Protein AF-A0A0F9DGJ1-F1 (afdb_monomer_lite)

Organism: NCBI:txid412755

Foldseek 3Di:
DDDPPPDDPVVCQQVDFDFPDVPPHAAQDWGFTASSPPHGALWTDHPVDIGRDDPDFDDDPNHTDPDDPVRVCVVVVDDPDDD

pLDDT: mean 84.94, std 11.32, range [48.75, 96.62]

Sequence (83 aa):
MATLTGQKQNASYKDLLQVSNSNSGIDATLRAVSDGEATASLLELSSAAVNISGAGTLQYAGTAITSTAAELNYLDGVNPGTA

Secondary structure (DSSP, 8-state):
----TT--HHHHGGG--EE-STT--S-SS-EEEE-SSS-EEEEEE-SS-EEE-SS---EETTEE--S-HHHHHHHTS--TT--

Radius of gyration: 16.87 Å; chains: 1; bounding box: 35×25×51 Å

Structure (mmCIF, N/CA/C/O backbone):
data_AF-A0A0F9DGJ1-F1
#
_entry.id   AF-A0A0F9DGJ1-F1
#
loop_
_atom_site.group_PDB
_atom_site.id
_atom_site.type_symbol
_atom_site.label_atom_id
_atom_site.label_alt_id
_atom_site.label_comp_id
_atom_site.label_asym_id
_atom_site.label_entity_id
_atom_site.label_seq_id
_atom_site.pdbx_PDB_ins_code
_atom_site.Cartn_x
_atom_site.Cartn_y
_atom_site.Cartn_z
_atom_site.occupancy
_atom_site.B_iso_or_equiv
_atom_site.auth_seq_id
_atom_site.auth_comp_id
_atom_site.auth_asym_id
_atom_site.auth_atom_id
_atom_site.pdbx_PDB_model_num
ATOM 1 N N . MET A 1 1 ? -9.107 -11.532 15.508 1.00 58.06 1 MET A N 1
ATOM 2 C CA . MET A 1 1 ? -9.576 -10.131 15.444 1.00 58.06 1 MET A CA 1
ATOM 3 C C . MET A 1 1 ? -9.961 -9.695 16.840 1.00 58.06 1 MET A C 1
ATOM 5 O O . MET A 1 1 ? -10.513 -10.518 17.563 1.00 58.06 1 MET A O 1
ATOM 9 N N . ALA A 1 2 ? -9.647 -8.459 17.224 1.00 67.56 2 ALA A N 1
ATOM 10 C CA . ALA A 1 2 ? -10.129 -7.903 18.482 1.00 67.56 2 ALA A CA 1
ATOM 11 C C . ALA A 1 2 ? -11.667 -7.880 18.494 1.00 67.56 2 ALA A C 1
ATOM 13 O O . ALA A 1 2 ? -12.305 -7.651 17.464 1.00 67.56 2 ALA A O 1
ATOM 14 N N . THR A 1 3 ? -12.272 -8.160 19.647 1.00 81.19 3 THR A N 1
ATOM 15 C CA . THR A 1 3 ? -13.728 -8.105 19.800 1.00 81.19 3 THR A CA 1
ATOM 16 C C . THR A 1 3 ? -14.144 -6.653 19.994 1.00 81.19 3 THR A C 1
ATOM 18 O O . THR A 1 3 ? -13.960 -6.089 21.068 1.00 81.19 3 THR A O 1
ATOM 21 N N . LEU A 1 4 ? -14.723 -6.061 18.951 1.00 80.75 4 LEU A N 1
ATOM 22 C CA . LEU A 1 4 ? -15.149 -4.656 18.941 1.00 80.75 4 LEU A CA 1
ATOM 23 C C . LEU A 1 4 ? -16.495 -4.437 19.654 1.00 80.75 4 LEU A C 1
ATOM 25 O O . LEU A 1 4 ? -16.844 -3.320 20.033 1.00 80.75 4 LEU A O 1
ATOM 29 N N . THR A 1 5 ? -17.271 -5.506 19.847 1.00 84.62 5 THR A N 1
ATOM 30 C CA . THR A 1 5 ? -18.581 -5.447 20.501 1.00 84.62 5 THR A CA 1
ATOM 31 C C . THR A 1 5 ? -18.436 -5.029 21.964 1.00 84.62 5 THR A C 1
ATOM 33 O O . THR A 1 5 ? -17.781 -5.710 22.749 1.00 84.62 5 THR A O 1
ATOM 36 N N . GLY A 1 6 ? -19.084 -3.923 22.341 1.00 82.69 6 GLY A N 1
ATOM 37 C CA . GLY A 1 6 ? -19.111 -3.422 23.720 1.00 82.69 6 GLY A CA 1
ATOM 38 C C . GLY A 1 6 ? -17.889 -2.598 24.143 1.00 82.69 6 GLY A C 1
ATOM 39 O O . GLY A 1 6 ? -17.848 -2.136 25.283 1.00 82.69 6 GLY A O 1
ATOM 40 N N . GLN A 1 7 ? -16.919 -2.372 23.252 1.00 83.12 7 GLN A N 1
ATOM 41 C CA . GLN A 1 7 ? -15.774 -1.500 23.519 1.00 83.12 7 GLN A CA 1
ATOM 42 C C . GLN A 1 7 ? -16.133 -0.025 23.292 1.00 83.12 7 GLN A C 1
ATOM 44 O O . GLN A 1 7 ? -16.963 0.317 22.446 1.00 83.12 7 GLN A O 1
ATOM 49 N N . LYS A 1 8 ? -15.500 0.885 24.046 1.00 80.06 8 LYS A N 1
ATOM 50 C CA . LYS A 1 8 ? -15.595 2.327 23.759 1.00 80.06 8 LYS A CA 1
ATOM 51 C C . LYS A 1 8 ? -14.931 2.603 22.405 1.00 80.06 8 LYS A C 1
ATOM 53 O O . LYS A 1 8 ? -13.896 2.014 22.105 1.00 80.06 8 LYS A O 1
ATOM 58 N N . GLN A 1 9 ? -15.488 3.527 21.617 1.00 74.19 9 GLN A N 1
ATOM 59 C CA . GLN A 1 9 ? -14.994 3.841 20.264 1.00 74.19 9 GLN A CA 1
ATOM 60 C C . GLN A 1 9 ? -13.493 4.184 20.266 1.00 74.19 9 GLN A C 1
ATOM 62 O O . GLN A 1 9 ? -12.731 3.604 19.504 1.00 74.19 9 GLN A O 1
ATOM 67 N N . ASN A 1 10 ? -13.049 5.012 21.220 1.00 73.19 10 ASN A N 1
ATOM 68 C CA . ASN A 1 10 ? -11.635 5.373 21.375 1.00 73.19 10 ASN A CA 1
ATOM 69 C C . ASN A 1 10 ? -10.710 4.219 21.794 1.00 73.19 10 ASN A C 1
ATOM 71 O O . ASN A 1 10 ? -9.522 4.253 21.503 1.00 73.19 10 ASN A O 1
ATOM 75 N N . ALA A 1 11 ? -11.244 3.189 22.450 1.00 73.75 11 ALA A N 1
ATOM 76 C CA . ALA A 1 11 ? -10.487 2.009 22.846 1.00 73.75 11 ALA A CA 1
ATOM 77 C C . ALA A 1 11 ? -10.364 0.998 21.697 1.00 73.75 11 ALA A C 1
ATOM 79 O O . ALA A 1 11 ? -9.556 0.085 21.791 1.00 73.75 11 ALA A O 1
ATOM 80 N N . SER A 1 12 ? -11.151 1.171 20.628 1.00 78.62 12 SER A N 1
ATOM 81 C CA . SER A 1 12 ? -11.194 0.269 19.473 1.00 78.62 12 SER A CA 1
ATOM 82 C C . SER A 1 12 ? -10.343 0.757 18.299 1.00 78.62 12 SER A C 1
ATOM 84 O O . SER A 1 12 ? -10.065 -0.025 17.399 1.00 78.62 12 SER A O 1
ATOM 86 N N . TYR A 1 13 ? -9.929 2.031 18.266 1.00 77.06 13 TYR A N 1
ATOM 87 C CA . TYR A 1 13 ? -9.281 2.605 17.080 1.00 77.06 13 TYR A CA 1
ATOM 88 C C . TYR A 1 13 ? -7.983 1.892 16.696 1.00 77.06 13 TYR A C 1
ATOM 90 O O . TYR A 1 13 ? -7.836 1.552 15.531 1.00 77.06 13 TYR A O 1
ATOM 98 N N . LYS A 1 14 ? -7.139 1.519 17.668 1.00 76.12 14 LYS A N 1
ATOM 99 C CA . LYS A 1 14 ? -5.897 0.762 17.410 1.00 76.12 14 LYS A CA 1
ATOM 100 C C . LYS A 1 14 ? -6.110 -0.661 16.883 1.00 76.12 14 LYS A C 1
ATOM 102 O O . LYS A 1 14 ? -5.175 -1.255 16.354 1.00 76.12 14 LYS A O 1
ATOM 107 N N . ASP A 1 15 ? -7.319 -1.202 17.015 1.00 84.44 15 ASP A N 1
ATOM 108 C CA . ASP A 1 15 ? -7.679 -2.509 16.462 1.00 84.44 15 ASP A CA 1
ATOM 109 C C . ASP A 1 15 ? -8.222 -2.410 15.027 1.00 84.44 15 ASP A C 1
ATOM 111 O O . ASP A 1 15 ? -8.379 -3.430 14.346 1.00 84.44 15 ASP A O 1
ATOM 115 N N . LEU A 1 16 ? -8.531 -1.195 14.560 1.00 83.50 16 LEU A N 1
ATOM 116 C CA . LEU A 1 16 ? -9.072 -0.931 13.235 1.00 83.50 16 LEU A CA 1
ATOM 117 C C . LEU A 1 16 ? -7.971 -0.411 12.313 1.00 83.50 16 LEU A C 1
ATOM 119 O O . LEU A 1 16 ? -7.445 0.684 12.479 1.00 83.50 16 LEU A O 1
ATOM 123 N N . LEU A 1 17 ? -7.694 -1.179 11.263 1.00 88.19 17 LEU A N 1
ATOM 124 C CA . LEU A 1 17 ? -6.989 -0.661 10.099 1.00 88.19 17 LEU A CA 1
ATOM 125 C C . LEU A 1 17 ? -8.003 0.030 9.186 1.00 88.19 17 LEU A C 1
ATOM 127 O O . LEU A 1 17 ? -8.949 -0.604 8.716 1.00 88.19 17 LEU A O 1
ATOM 131 N N . GLN A 1 18 ? -7.814 1.323 8.935 1.00 88.62 18 GLN A N 1
ATOM 132 C CA . GLN A 1 18 ? -8.761 2.143 8.179 1.00 88.62 18 GLN A CA 1
ATOM 133 C C . GLN A 1 18 ? -8.082 2.969 7.085 1.00 88.62 18 GLN A C 1
ATOM 135 O O . GLN A 1 18 ? -6.982 3.488 7.270 1.00 88.62 18 GLN A O 1
ATOM 140 N N . VAL A 1 19 ? -8.779 3.157 5.961 1.00 92.00 19 VAL A N 1
ATOM 141 C CA . VAL A 1 19 ? -8.445 4.192 4.973 1.00 92.00 19 VAL A CA 1
ATOM 142 C C . VAL A 1 19 ? -9.313 5.408 5.263 1.00 92.00 19 VAL A C 1
ATOM 144 O O . VAL A 1 19 ? -10.532 5.384 5.087 1.00 92.00 19 VAL A O 1
ATOM 147 N N . SER A 1 20 ? -8.677 6.469 5.753 1.00 88.25 20 SER A N 1
ATOM 148 C CA . SER A 1 20 ? -9.358 7.691 6.179 1.00 88.25 20 SER A CA 1
ATOM 149 C C . SER A 1 20 ? -9.866 8.466 4.964 1.00 88.25 20 SER A C 1
ATOM 151 O O . SER A 1 20 ? -9.146 9.259 4.362 1.00 88.25 20 SER A O 1
ATOM 153 N N . ASN A 1 21 ? -11.119 8.210 4.592 1.00 90.50 21 ASN A N 1
ATOM 154 C CA . ASN A 1 21 ? -11.777 8.843 3.452 1.00 90.50 21 ASN A CA 1
ATOM 155 C C . ASN A 1 21 ? -13.221 9.248 3.774 1.00 90.50 21 ASN A C 1
ATOM 157 O O . ASN A 1 21 ? -14.145 8.926 3.034 1.00 90.50 21 ASN A O 1
ATOM 161 N N . SER A 1 22 ? -13.445 9.871 4.935 1.00 89.44 22 SER A N 1
ATOM 162 C CA . SER A 1 22 ? -14.778 10.339 5.361 1.00 89.44 22 SER A CA 1
ATOM 163 C C . SER A 1 22 ? -15.874 9.269 5.255 1.00 89.44 22 SER A C 1
ATOM 165 O O . SER A 1 22 ? -17.005 9.555 4.876 1.00 89.44 22 SER A O 1
ATOM 167 N N . ASN A 1 23 ? -15.519 8.017 5.558 1.00 83.44 23 ASN A N 1
ATOM 168 C CA . ASN A 1 23 ? -16.398 6.853 5.442 1.00 83.44 23 ASN A CA 1
ATOM 169 C C . ASN A 1 23 ? -16.926 6.562 4.017 1.00 83.44 23 ASN A C 1
ATOM 171 O O . ASN A 1 23 ? -17.884 5.811 3.857 1.00 83.44 23 ASN A O 1
ATOM 175 N N . SER A 1 24 ? -16.292 7.112 2.977 1.00 89.31 24 SER A N 1
ATOM 176 C CA . SER A 1 24 ? -16.610 6.843 1.567 1.00 89.31 24 SER A CA 1
ATOM 177 C C . SER A 1 24 ? -15.981 5.545 1.039 1.00 89.31 24 SER A C 1
ATOM 179 O O . SER A 1 24 ? -16.165 5.198 -0.126 1.00 89.31 24 SER A O 1
ATOM 181 N N . GLY A 1 25 ? -15.231 4.825 1.878 1.00 89.56 25 GLY A N 1
ATOM 182 C CA . GLY A 1 25 ? -14.508 3.619 1.483 1.00 89.56 25 GLY A CA 1
ATOM 183 C C . GLY A 1 25 ? -13.312 3.907 0.570 1.00 89.56 25 GLY A C 1
ATOM 184 O O . GLY A 1 25 ? -12.758 5.009 0.566 1.00 89.56 25 GLY A O 1
ATOM 185 N N . ILE A 1 26 ? -12.900 2.882 -0.179 1.00 94.62 26 ILE A N 1
ATOM 186 C CA . ILE A 1 26 ? -11.790 2.951 -1.135 1.00 94.62 26 ILE A CA 1
ATOM 187 C C . ILE A 1 26 ? -12.271 3.600 -2.440 1.00 94.62 26 ILE A C 1
ATOM 189 O O . ILE A 1 26 ? -13.230 3.128 -3.046 1.00 94.62 26 ILE A O 1
ATOM 193 N N . ASP A 1 27 ? -11.587 4.657 -2.881 1.00 95.00 27 ASP A N 1
ATOM 194 C CA . ASP A 1 27 ? -11.840 5.353 -4.150 1.00 95.00 27 ASP A CA 1
ATOM 195 C C . ASP A 1 27 ? -10.561 5.419 -5.013 1.00 95.00 27 ASP A C 1
ATOM 197 O O . ASP A 1 27 ? -9.565 4.773 -4.696 1.00 95.00 27 ASP A O 1
ATOM 201 N N . ALA A 1 28 ? -10.577 6.173 -6.117 1.00 95.62 28 ALA A N 1
ATOM 202 C CA . ALA A 1 28 ? -9.457 6.254 -7.062 1.00 95.62 28 ALA A CA 1
ATOM 203 C C . ALA A 1 28 ? -8.181 6.916 -6.504 1.00 95.62 28 ALA A C 1
ATOM 205 O O . ALA A 1 28 ? -7.097 6.726 -7.055 1.00 95.62 28 ALA A O 1
ATOM 206 N N . THR A 1 29 ? -8.283 7.694 -5.427 1.00 95.38 29 THR A N 1
ATOM 207 C CA . THR A 1 29 ? -7.137 8.372 -4.817 1.00 95.38 29 THR A CA 1
ATOM 208 C C . THR A 1 29 ? -6.412 7.417 -3.872 1.00 95.38 29 THR A C 1
ATOM 210 O O . THR A 1 29 ? -6.992 6.855 -2.943 1.00 95.38 29 THR A O 1
ATOM 213 N N . LEU A 1 30 ? -5.113 7.258 -4.096 1.00 95.75 30 LEU A N 1
ATOM 214 C CA . LEU A 1 30 ? -4.239 6.436 -3.271 1.00 95.75 30 LEU A CA 1
ATOM 215 C C . LEU A 1 30 ? -4.068 7.062 -1.883 1.00 95.75 30 LEU A C 1
ATOM 217 O O . LEU A 1 30 ? -3.728 8.239 -1.765 1.00 95.75 30 LEU A O 1
ATOM 221 N N . ARG A 1 31 ? -4.359 6.292 -0.832 1.00 94.81 31 ARG A N 1
ATOM 222 C CA . ARG A 1 31 ? -4.269 6.747 0.562 1.00 94.81 31 ARG A CA 1
ATOM 223 C C . ARG A 1 31 ? -3.683 5.665 1.448 1.00 94.81 31 ARG A C 1
ATOM 225 O O . ARG A 1 31 ? -4.016 4.492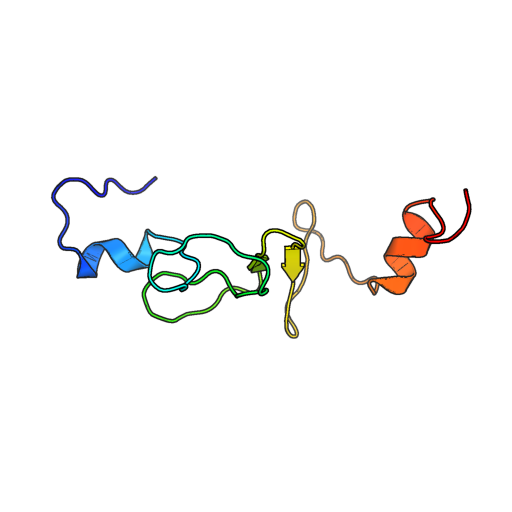 1.291 1.00 94.81 31 ARG A O 1
ATOM 232 N N . ALA A 1 32 ? -2.870 6.076 2.413 1.00 93.94 32 ALA A N 1
ATOM 233 C CA . ALA A 1 32 ? -2.334 5.174 3.418 1.00 93.94 32 ALA A CA 1
ATOM 234 C C . ALA A 1 32 ? -3.450 4.540 4.263 1.00 93.94 32 ALA A C 1
ATOM 236 O O . ALA A 1 32 ? -4.414 5.200 4.668 1.00 93.94 32 ALA A O 1
ATOM 237 N N . VAL A 1 33 ? -3.287 3.256 4.563 1.00 92.88 33 VAL A N 1
ATOM 238 C CA . VAL A 1 33 ? -4.005 2.591 5.652 1.00 92.88 33 VAL A CA 1
ATOM 239 C C . VAL A 1 33 ? -3.447 3.126 6.969 1.00 92.88 33 VAL A C 1
ATOM 241 O O . VAL A 1 33 ? -2.242 3.288 7.098 1.00 92.88 33 VAL A O 1
ATOM 244 N N . SER A 1 34 ? -4.293 3.399 7.955 1.00 91.00 34 SER A N 1
ATOM 245 C CA . SER A 1 34 ? -3.900 3.912 9.274 1.00 91.00 34 SER A CA 1
ATOM 246 C C . SER A 1 34 ? -4.468 3.060 10.404 1.00 91.00 34 SER A C 1
ATOM 248 O O . SER A 1 34 ? -5.459 2.361 10.201 1.00 91.00 34 SER A O 1
ATOM 250 N N . ASP A 1 35 ? -3.861 3.133 11.584 1.00 88.25 35 ASP A N 1
ATOM 251 C CA . ASP A 1 35 ? -4.240 2.401 12.807 1.00 88.25 35 ASP A CA 1
ATOM 252 C C . ASP A 1 35 ? -5.394 3.046 13.600 1.00 88.25 35 ASP A C 1
ATOM 254 O O . ASP A 1 35 ? -5.486 2.874 14.81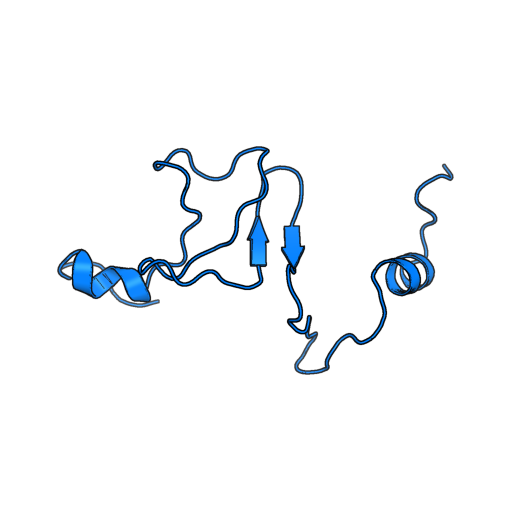3 1.00 88.25 35 ASP A O 1
ATOM 258 N N . GLY A 1 36 ? -6.204 3.889 12.957 1.00 83.25 36 GLY A N 1
ATOM 259 C CA . GLY A 1 36 ? -7.292 4.616 13.615 1.00 83.25 36 GLY A CA 1
ATOM 260 C C . GLY A 1 36 ? -6.861 5.769 14.533 1.00 83.25 36 GLY A C 1
ATOM 261 O O . GLY A 1 36 ? -7.699 6.600 14.870 1.00 83.25 36 GLY A O 1
ATOM 262 N N . GLU A 1 37 ? -5.574 5.897 14.867 1.00 84.75 37 GLU A N 1
ATOM 263 C CA . GLU A 1 37 ? -5.009 6.924 15.761 1.00 84.75 37 GLU A CA 1
ATOM 264 C C . GLU A 1 37 ? -4.054 7.868 15.012 1.00 84.75 37 GLU A C 1
ATOM 266 O O . GLU A 1 37 ? -3.125 8.437 15.583 1.00 84.75 37 GLU A O 1
ATOM 271 N N . ALA A 1 38 ? -4.300 8.040 13.711 1.00 83.12 38 ALA A N 1
ATOM 272 C CA . ALA A 1 38 ? -3.500 8.845 12.789 1.00 83.12 38 ALA A CA 1
ATOM 273 C C . ALA A 1 38 ? -2.060 8.345 12.543 1.00 83.12 38 ALA A C 1
ATOM 275 O O . ALA A 1 38 ? -1.274 9.069 11.927 1.00 83.12 38 ALA A O 1
ATOM 276 N N . THR A 1 39 ? -1.713 7.107 12.915 1.00 89.00 39 THR A N 1
ATOM 277 C CA . THR A 1 39 ? -0.463 6.485 12.456 1.00 89.00 39 THR A CA 1
ATOM 278 C C . THR A 1 39 ? -0.695 5.841 11.095 1.00 89.00 39 THR A C 1
ATOM 280 O O . THR A 1 39 ? -1.439 4.868 10.973 1.00 89.00 39 THR A O 1
ATOM 283 N N . ALA A 1 40 ? -0.062 6.377 10.053 1.00 91.62 40 ALA A N 1
ATOM 284 C CA . ALA A 1 40 ? -0.100 5.794 8.716 1.00 91.62 40 ALA A CA 1
ATOM 285 C C . ALA A 1 40 ? 0.824 4.568 8.609 1.00 91.62 40 ALA A C 1
ATOM 287 O O . ALA A 1 40 ? 1.956 4.571 9.092 1.00 91.62 40 ALA A O 1
ATOM 288 N N . SER A 1 41 ? 0.336 3.528 7.942 1.00 92.12 41 SER A N 1
ATOM 289 C CA . SER A 1 41 ? 1.104 2.380 7.471 1.00 92.12 41 SER A CA 1
ATOM 290 C C . SER A 1 41 ? 1.888 2.740 6.206 1.00 92.12 41 SER A C 1
ATOM 292 O O . SER A 1 41 ? 1.602 3.735 5.543 1.00 92.12 41 SER A O 1
ATOM 294 N N . LEU A 1 42 ? 2.837 1.878 5.836 1.00 93.94 42 LEU A N 1
ATOM 295 C CA . LEU A 1 42 ? 3.509 1.918 4.533 1.00 93.94 42 LEU A CA 1
ATOM 296 C C . LEU A 1 42 ? 2.568 1.535 3.378 1.00 93.94 42 LEU A C 1
ATOM 298 O O . LEU A 1 42 ? 2.841 1.858 2.227 1.00 93.94 42 LEU A O 1
ATOM 302 N N . LEU A 1 43 ? 1.489 0.802 3.671 1.00 94.19 43 LEU A N 1
ATOM 303 C CA . LEU A 1 43 ? 0.534 0.333 2.673 1.00 94.19 43 LEU A CA 1
ATOM 304 C C . LEU A 1 43 ? -0.447 1.443 2.293 1.00 94.19 43 LEU A C 1
ATOM 306 O O . LEU A 1 43 ? -1.198 1.924 3.145 1.00 94.19 43 LEU A O 1
ATOM 310 N N . GLU A 1 44 ? -0.516 1.764 1.006 1.00 95.25 44 GLU A N 1
ATOM 311 C CA . GLU A 1 44 ? -1.520 2.659 0.438 1.00 95.25 44 GLU A CA 1
ATOM 312 C C . GLU A 1 44 ? -2.449 1.905 -0.510 1.00 95.25 44 GLU A C 1
ATOM 314 O O . GLU A 1 44 ? -2.014 1.039 -1.272 1.00 95.25 44 GLU A O 1
ATOM 319 N N . LEU A 1 45 ? -3.735 2.249 -0.472 1.0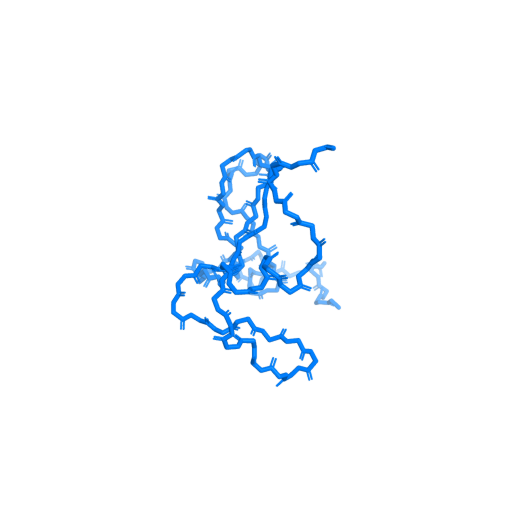0 95.75 45 LEU A N 1
ATOM 320 C CA . LEU A 1 45 ? -4.786 1.582 -1.233 1.00 95.75 45 LEU A CA 1
ATOM 321 C C . LEU A 1 45 ? -5.637 2.595 -1.998 1.00 95.75 45 LEU A C 1
ATOM 323 O O . LEU A 1 45 ? -5.950 3.679 -1.500 1.00 95.75 45 LEU A O 1
ATOM 327 N N . SER A 1 46 ? -6.033 2.202 -3.202 1.00 96.12 46 SER A N 1
ATOM 328 C CA . SER A 1 46 ? -7.082 2.830 -4.000 1.00 96.12 46 SER A CA 1
ATOM 329 C C . SER A 1 46 ? -7.863 1.752 -4.751 1.00 96.12 46 SER A C 1
ATOM 331 O O . SER A 1 46 ? -7.556 0.561 -4.671 1.00 96.12 46 SER A O 1
ATOM 333 N N . SER A 1 47 ? -8.874 2.156 -5.513 1.00 95.62 47 SER A N 1
ATOM 334 C CA . SER A 1 47 ? -9.580 1.258 -6.429 1.00 95.62 47 SER A CA 1
ATOM 335 C C . SER A 1 47 ? -8.757 0.892 -7.671 1.00 95.62 47 SER A C 1
ATOM 337 O O . SER A 1 47 ? -9.177 0.025 -8.433 1.00 95.62 47 SER A O 1
ATOM 339 N N . ALA A 1 48 ? -7.609 1.543 -7.886 1.00 96.62 48 ALA A N 1
ATOM 340 C CA . ALA A 1 48 ? -6.776 1.379 -9.075 1.00 96.62 48 ALA A CA 1
ATOM 341 C C . ALA A 1 48 ? -5.396 0.770 -8.784 1.00 96.62 48 ALA A C 1
ATOM 343 O O . ALA A 1 48 ? -4.786 0.207 -9.689 1.00 96.62 48 ALA A O 1
ATOM 344 N N . ALA A 1 49 ? -4.882 0.897 -7.558 1.00 95.81 49 ALA A N 1
ATOM 345 C CA . ALA A 1 49 ? -3.537 0.455 -7.216 1.00 95.81 49 ALA A CA 1
ATOM 346 C C . ALA A 1 49 ? -3.379 0.129 -5.727 1.00 95.81 49 ALA A C 1
ATOM 348 O O . ALA A 1 49 ? -4.101 0.629 -4.862 1.00 95.81 49 ALA A O 1
ATOM 349 N N . VAL A 1 50 ? -2.355 -0.675 -5.455 1.00 94.81 50 VAL A N 1
ATOM 350 C CA . VAL A 1 50 ? -1.754 -0.853 -4.136 1.00 94.81 50 VAL A CA 1
ATOM 351 C C . VAL A 1 50 ? -0.328 -0.335 -4.221 1.00 94.81 50 VAL A C 1
ATOM 353 O O . VAL A 1 50 ? 0.373 -0.632 -5.187 1.00 94.81 50 VAL A O 1
ATOM 356 N N . ASN A 1 51 ? 0.103 0.426 -3.223 1.00 94.06 51 ASN A N 1
ATOM 357 C CA . ASN A 1 51 ? 1.458 0.953 -3.163 1.00 94.06 51 ASN A CA 1
ATOM 358 C C . ASN A 1 51 ? 2.082 0.704 -1.794 1.00 94.06 51 ASN A C 1
ATOM 360 O O . ASN A 1 51 ? 1.385 0.581 -0.787 1.00 94.06 51 ASN A O 1
ATOM 364 N N . ILE A 1 52 ? 3.409 0.659 -1.781 1.00 93.25 52 ILE A N 1
ATOM 365 C CA . ILE A 1 52 ? 4.225 0.635 -0.574 1.00 93.25 52 ILE A CA 1
ATOM 366 C C . ILE A 1 52 ? 5.038 1.927 -0.597 1.00 93.25 52 ILE A C 1
ATOM 368 O O . ILE A 1 52 ? 5.997 2.039 -1.360 1.00 93.25 52 ILE A O 1
ATOM 372 N N . SER A 1 53 ? 4.609 2.933 0.164 1.00 86.31 53 SER A N 1
ATOM 373 C CA . SER A 1 53 ? 5.205 4.269 0.122 1.00 86.31 53 SER A CA 1
ATOM 374 C C . SER A 1 53 ? 6.270 4.484 1.199 1.00 86.31 53 SER A C 1
ATOM 376 O O . SER A 1 53 ? 6.293 3.835 2.245 1.00 86.31 53 SER A O 1
ATOM 378 N N . GLY A 1 54 ? 7.183 5.423 0.933 1.00 74.94 54 GLY A N 1
ATOM 379 C CA . GLY A 1 54 ? 8.243 5.822 1.862 1.00 74.94 54 GLY A CA 1
ATOM 380 C C . GLY A 1 54 ? 9.500 4.945 1.820 1.00 74.94 54 GLY A C 1
ATOM 381 O O . GLY A 1 54 ? 9.680 4.111 0.942 1.00 74.94 54 GLY A O 1
ATOM 382 N N . ALA A 1 55 ? 10.402 5.160 2.782 1.00 73.25 55 ALA A N 1
ATOM 383 C CA . ALA A 1 55 ? 11.685 4.450 2.899 1.00 73.25 55 ALA A CA 1
ATOM 384 C C . ALA A 1 55 ? 11.570 3.070 3.587 1.00 73.25 55 ALA A C 1
ATOM 386 O O . ALA A 1 55 ? 12.554 2.549 4.111 1.00 73.25 55 ALA A O 1
ATOM 387 N N . GLY A 1 56 ? 10.357 2.515 3.660 1.00 85.19 56 GLY A N 1
ATOM 388 C CA . GLY A 1 56 ? 10.101 1.215 4.271 1.00 85.19 56 GLY A CA 1
ATOM 389 C C . GLY A 1 56 ? 10.472 0.045 3.358 1.00 85.19 56 GLY A C 1
ATOM 390 O O . GLY A 1 56 ? 10.716 0.210 2.166 1.00 85.19 56 GLY A O 1
ATOM 391 N N . THR A 1 57 ? 10.485 -1.161 3.924 1.00 89.81 57 THR A N 1
ATOM 392 C CA . THR A 1 57 ? 10.878 -2.382 3.209 1.00 89.81 57 THR A CA 1
ATOM 393 C C . THR A 1 57 ? 9.656 -3.221 2.856 1.00 89.81 57 THR A C 1
ATOM 395 O O . THR A 1 57 ? 8.936 -3.673 3.749 1.00 89.81 57 THR A O 1
ATOM 398 N N . LEU A 1 58 ? 9.463 -3.514 1.567 1.00 92.19 58 LEU A N 1
ATOM 399 C CA . LEU A 1 58 ? 8.579 -4.600 1.147 1.00 92.19 58 LEU A CA 1
ATOM 400 C C . LEU A 1 58 ? 9.255 -5.938 1.464 1.00 92.19 58 LEU A C 1
ATOM 402 O O . LEU A 1 58 ? 10.400 -6.166 1.080 1.00 92.19 58 LEU A O 1
ATOM 406 N N . GLN A 1 59 ? 8.560 -6.828 2.167 1.00 93.62 59 GLN A N 1
ATOM 407 C CA . GLN A 1 59 ? 9.075 -8.149 2.520 1.00 93.62 59 GLN A CA 1
ATOM 408 C C . GLN A 1 59 ? 8.169 -9.247 1.968 1.00 93.62 59 GLN A C 1
ATOM 410 O O . GLN A 1 59 ? 6.946 -9.140 2.039 1.00 93.62 59 GLN A O 1
ATOM 415 N N . TYR A 1 60 ? 8.770 -10.334 1.490 1.00 91.81 60 TYR A N 1
ATOM 416 C CA . TYR A 1 60 ? 8.077 -11.561 1.113 1.00 91.81 60 TYR A CA 1
ATOM 417 C C . TYR A 1 60 ? 8.601 -12.717 1.962 1.00 91.81 60 TYR A C 1
ATOM 419 O O . TYR A 1 60 ? 9.804 -12.973 1.995 1.00 91.81 60 TYR A O 1
ATOM 427 N N . ALA A 1 61 ? 7.708 -13.381 2.702 1.00 95.56 61 ALA A N 1
ATOM 428 C CA . ALA A 1 61 ? 8.063 -14.451 3.642 1.00 95.56 61 ALA A CA 1
ATOM 429 C C . ALA A 1 61 ? 9.207 -14.073 4.620 1.00 95.56 61 ALA A C 1
ATOM 431 O O . ALA A 1 61 ? 10.060 -14.896 4.942 1.00 95.56 61 ALA A O 1
ATOM 432 N N . GLY A 1 62 ? 9.247 -12.811 5.071 1.00 94.94 62 GLY A N 1
ATOM 433 C CA . GLY A 1 62 ? 10.286 -12.286 5.972 1.00 94.94 62 GLY A CA 1
ATOM 434 C C . GLY A 1 62 ? 11.611 -11.912 5.297 1.00 94.94 62 GLY A C 1
ATOM 435 O O . GLY A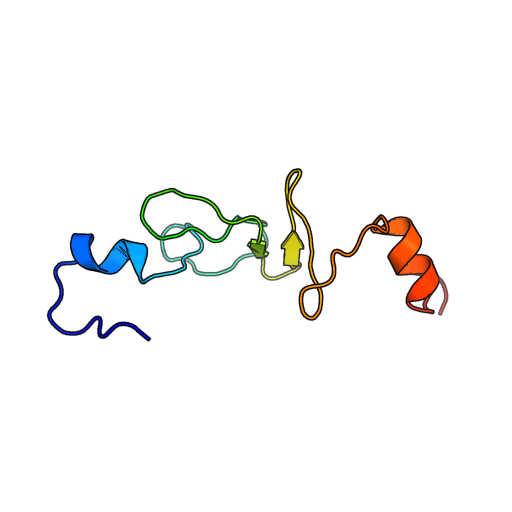 1 62 ? 12.535 -11.476 5.974 1.00 94.94 62 GLY A O 1
ATOM 436 N N . THR A 1 63 ? 11.715 -12.055 3.974 1.00 94.75 63 THR A N 1
ATOM 437 C CA . THR A 1 63 ? 12.877 -11.606 3.196 1.00 94.75 63 THR A CA 1
ATOM 438 C C . THR A 1 63 ? 12.592 -10.242 2.586 1.00 94.75 63 THR A C 1
ATOM 440 O O . THR A 1 63 ? 11.580 -10.064 1.910 1.00 94.75 63 THR A O 1
ATOM 443 N N . ALA A 1 64 ? 13.486 -9.281 2.811 1.00 94.44 64 ALA A N 1
ATOM 444 C CA . ALA A 1 64 ? 13.415 -7.965 2.190 1.00 94.44 64 ALA A CA 1
ATOM 445 C C . ALA A 1 64 ? 13.568 -8.065 0.669 1.00 94.44 64 ALA A C 1
ATOM 447 O O . ALA A 1 64 ? 14.544 -8.626 0.172 1.00 94.44 64 ALA A O 1
ATOM 448 N N . ILE A 1 65 ? 12.627 -7.478 -0.064 1.00 92.88 65 ILE A N 1
ATOM 449 C CA . ILE A 1 65 ? 12.780 -7.234 -1.492 1.00 92.88 65 ILE A CA 1
ATOM 450 C C . ILE A 1 65 ? 13.635 -5.976 -1.638 1.00 92.88 65 ILE A C 1
ATOM 452 O O . ILE A 1 65 ? 13.201 -4.879 -1.298 1.00 92.88 65 ILE A O 1
ATOM 456 N N . THR A 1 66 ? 14.873 -6.150 -2.097 1.00 91.25 66 THR A N 1
ATOM 457 C CA . THR A 1 66 ? 15.837 -5.051 -2.279 1.00 91.25 66 THR A CA 1
ATOM 458 C C . THR A 1 66 ? 15.863 -4.508 -3.703 1.00 91.25 66 THR A C 1
ATOM 460 O O . THR A 1 66 ? 16.448 -3.456 -3.940 1.00 91.25 66 THR A O 1
ATOM 463 N N . SER A 1 67 ? 15.262 -5.229 -4.651 1.00 90.12 67 SER A N 1
ATOM 464 C CA . SER A 1 67 ? 15.099 -4.774 -6.028 1.00 90.12 67 SER A CA 1
ATOM 465 C C . SER A 1 67 ? 14.142 -3.589 -6.092 1.00 90.12 67 SER A C 1
ATOM 467 O O . SER A 1 67 ? 13.097 -3.568 -5.440 1.00 90.12 67 SER A O 1
ATOM 469 N N . THR A 1 68 ? 14.484 -2.613 -6.920 1.00 88.75 68 THR A N 1
ATOM 470 C CA . THR A 1 68 ? 13.592 -1.522 -7.304 1.00 88.75 68 THR A CA 1
ATOM 471 C C . THR A 1 68 ? 12.406 -2.049 -8.116 1.00 88.75 68 THR A C 1
ATOM 473 O O . THR A 1 68 ? 12.472 -3.121 -8.719 1.00 88.75 68 THR A O 1
ATOM 476 N N . ALA A 1 69 ? 11.324 -1.269 -8.201 1.00 86.88 69 ALA A N 1
ATOM 477 C CA . ALA A 1 69 ? 10.160 -1.633 -9.014 1.00 86.88 69 ALA A CA 1
ATOM 478 C C . ALA A 1 69 ? 10.524 -1.890 -10.490 1.00 86.88 69 ALA A C 1
ATOM 480 O O . ALA A 1 69 ? 9.981 -2.799 -11.107 1.00 86.88 69 ALA A O 1
ATOM 481 N N . ALA A 1 70 ? 11.479 -1.136 -11.046 1.00 87.69 70 ALA A N 1
ATOM 482 C CA . ALA A 1 70 ? 11.947 -1.351 -12.412 1.00 87.69 70 ALA A CA 1
ATOM 483 C C . ALA A 1 70 ? 12.626 -2.719 -12.570 1.00 87.69 70 ALA A C 1
ATOM 485 O O . ALA A 1 70 ? 12.309 -3.454 -13.498 1.00 87.69 70 ALA A O 1
ATOM 486 N N . GLU A 1 71 ? 13.520 -3.082 -11.649 1.00 90.31 71 GLU A N 1
ATOM 487 C CA . GLU A 1 71 ? 14.198 -4.384 -11.660 1.00 90.31 71 GLU A CA 1
ATOM 488 C C . GLU A 1 71 ? 13.211 -5.545 -11.472 1.00 90.31 71 GLU A C 1
ATOM 490 O O . GLU A 1 71 ? 13.329 -6.557 -12.162 1.00 90.31 71 GLU A O 1
ATOM 495 N N . LEU A 1 72 ? 12.204 -5.387 -10.602 1.00 89.44 72 LEU A N 1
ATOM 496 C CA . LEU A 1 72 ? 11.133 -6.377 -10.434 1.00 89.44 72 LEU A CA 1
ATOM 497 C C . LEU A 1 72 ? 10.297 -6.547 -11.705 1.00 89.44 72 LEU A C 1
ATOM 499 O O . LEU A 1 72 ? 10.035 -7.679 -12.093 1.00 89.44 72 LEU A O 1
ATOM 503 N N . ASN A 1 73 ? 9.938 -5.457 -12.388 1.00 84.88 73 ASN A N 1
ATOM 504 C CA . ASN A 1 73 ? 9.159 -5.517 -13.630 1.00 84.88 73 ASN A CA 1
ATOM 505 C C . ASN A 1 73 ? 9.902 -6.252 -14.760 1.00 84.88 73 ASN A C 1
ATOM 507 O O . ASN A 1 73 ? 9.265 -6.863 -15.611 1.00 84.88 73 ASN A O 1
ATOM 511 N N . TYR A 1 74 ? 11.240 -6.229 -14.772 1.00 86.88 74 TYR A N 1
ATOM 512 C CA . TYR A 1 74 ? 12.025 -7.047 -15.706 1.00 86.88 74 TYR A CA 1
ATOM 513 C C . TYR A 1 74 ? 12.057 -8.531 -15.312 1.00 86.88 74 TYR A C 1
ATOM 515 O O . TYR A 1 74 ? 12.133 -9.393 -16.188 1.00 86.88 74 TYR A O 1
ATOM 523 N N . LEU A 1 75 ? 12.004 -8.841 -14.011 1.00 74.38 75 LEU A N 1
ATOM 524 C CA . LEU A 1 75 ? 11.981 -10.212 -13.492 1.00 74.38 75 LEU A CA 1
ATOM 525 C C . LEU A 1 75 ? 10.586 -10.863 -13.595 1.00 74.38 75 LEU A C 1
ATOM 527 O O . LEU A 1 75 ? 10.502 -12.081 -13.726 1.00 74.38 75 LEU A O 1
ATOM 531 N N . ASP A 1 76 ? 9.515 -10.061 -13.602 1.00 68.62 76 ASP A N 1
ATOM 532 C CA . ASP A 1 76 ? 8.106 -10.475 -13.750 1.00 68.62 76 ASP A CA 1
ATOM 533 C C . ASP A 1 76 ? 7.712 -10.857 -15.196 1.00 68.62 76 ASP A C 1
ATOM 535 O O . ASP A 1 76 ? 6.542 -11.004 -15.530 1.00 68.62 76 ASP A O 1
ATOM 539 N N . GLY A 1 77 ? 8.683 -11.038 -16.097 1.00 64.88 77 GLY A N 1
ATOM 540 C CA . GLY A 1 77 ? 8.502 -11.727 -17.383 1.00 64.88 77 GLY A CA 1
ATOM 541 C C . GLY A 1 77 ? 7.561 -11.078 -18.411 1.00 64.88 77 GLY A C 1
ATOM 542 O O . GLY A 1 77 ? 7.502 -11.561 -19.542 1.00 64.88 77 GLY A O 1
ATOM 543 N N . VAL A 1 78 ? 6.859 -9.992 -18.080 1.00 63.12 78 VAL A N 1
ATOM 544 C CA . VAL A 1 78 ? 5.978 -9.255 -18.992 1.00 63.12 78 VAL A CA 1
ATOM 545 C C . VAL A 1 78 ? 6.462 -7.819 -19.139 1.00 63.12 78 VAL A C 1
ATOM 547 O O . VAL A 1 78 ? 6.481 -7.025 -18.206 1.00 63.12 78 VAL A O 1
ATOM 550 N N . ASN A 1 79 ? 6.862 -7.469 -20.357 1.00 61.91 79 ASN A N 1
ATOM 551 C CA . ASN A 1 79 ? 7.158 -6.091 -20.709 1.00 61.91 79 ASN A CA 1
ATOM 552 C C . ASN A 1 79 ? 5.834 -5.292 -20.691 1.00 61.91 79 ASN A C 1
ATOM 554 O O . ASN A 1 79 ? 4.936 -5.632 -21.471 1.00 61.91 79 ASN A O 1
ATOM 558 N N . PRO A 1 80 ? 5.658 -4.244 -19.859 1.00 57.25 80 PRO A N 1
ATOM 559 C CA . PRO A 1 80 ? 4.480 -3.387 -19.934 1.00 57.25 80 PRO A CA 1
ATOM 560 C C . PRO A 1 80 ? 4.570 -2.561 -21.222 1.00 57.25 80 PRO A C 1
ATOM 562 O O . PRO A 1 80 ? 5.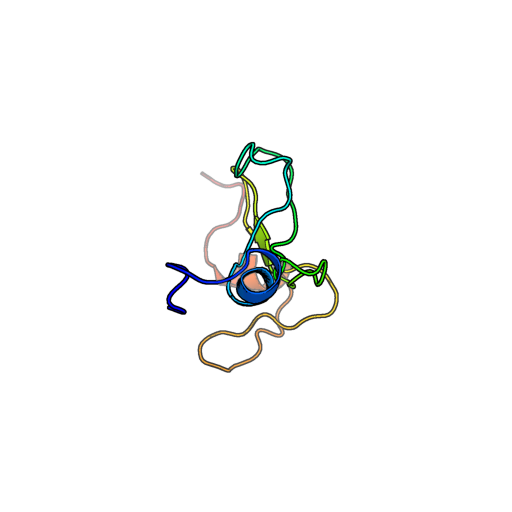135 -1.472 -21.249 1.00 57.25 80 PRO A O 1
ATOM 565 N N . GLY A 1 81 ? 4.069 -3.119 -22.323 1.00 61.31 81 GLY A N 1
ATOM 566 C CA . GLY A 1 81 ? 4.106 -2.460 -23.628 1.00 61.31 81 GLY A CA 1
ATOM 567 C C . GLY A 1 81 ? 4.257 -3.367 -24.842 1.00 61.31 81 GLY A C 1
ATOM 568 O O . GLY A 1 81 ? 4.597 -2.866 -25.912 1.00 61.31 81 GLY A O 1
ATOM 569 N N . THR A 1 82 ? 4.038 -4.677 -24.739 1.00 49.47 82 THR A N 1
ATOM 570 C CA . THR A 1 82 ? 4.000 -5.516 -25.946 1.00 49.47 82 THR A CA 1
ATOM 571 C C . THR A 1 82 ? 2.908 -6.568 -25.815 1.00 49.47 82 THR A C 1
ATOM 573 O O . THR A 1 82 ? 3.020 -7.486 -25.007 1.00 49.47 82 THR A O 1
ATOM 576 N N . ALA A 1 83 ? 1.826 -6.354 -26.569 1.00 48.75 83 ALA A N 1
ATOM 577 C CA . ALA A 1 83 ? 0.913 -7.414 -26.979 1.00 48.75 83 ALA A CA 1
ATOM 578 C C . ALA A 1 83 ? 1.590 -8.299 -28.034 1.00 48.75 83 ALA A C 1
ATOM 580 O O . ALA A 1 83 ? 2.445 -7.757 -28.776 1.00 48.75 83 ALA A O 1
#

=== Feature glossary ===
Legend for the data blocks above and below:

— What the protein is —

The amino-acid sequence is the protein's primary structure: the linear order of residues from the N-terminus to the C-terminus, written in one-letter code. Everything else here — the 3D coordinates, the secondary structure, the domain annotations — is ultimately a consequence of this string.

Functional annotations link the protein to curated databases. InterPro entries identify conserved domains and families by matching the sequence against member-database signatures (Pfam, PROSITE, CDD, …). Gene Ontology (GO) terms describe molecular function, biological process, and cellular component in a controlled vocabulary. CATH places the structure in a hierarchical fold classification (Class/Architecture/Topology/Homologous-superfamily). The organism is the source species.

— Where its atoms are —

Atomic coordinates in PDBx/mmCIF format — the same representation the Protein Data Bank distributes. Each line of the _atom_site loop places one backbone atom in Cartesian space (units: ångströms, origin: arbitrary).

The six renders are orthographic views along the three Cartesian axes in both directions. Representation (cartoon, sticks, or surface) and color scheme (sequence-rainbow or by-chain) vary across proteins so the training set covers all the common visualization conventions.

— Local backbone conformation —

Eight-state secondary structure (DSSP): H is the canonical α-helix, G the tighter 3₁₀-helix, I the wider π-helix; E/B are β-structure, T and S are turns and bends, and '-' is everything else. DSSP derives these from the pattern of main-chain N–H···O=C hydrogen bonds, not from the sequence.

Three-state secondary structure (P-SEA) collapses the eight DSSP classes into helix (a), strand (b), and coil (c). P-SEA assigns these from Cα geometry alone — distances and angles — without requiring backbone oxygens, so it works on any Cα trace.

φ (phi) and ψ (psi) are the two rotatable backbone dihedrals per residue: φ is the C(i-1)–N–Cα–C torsion, ψ is the N–Cα–C–N(i+1) torsion, both in degrees on (−180°, 180°]. α-helical residues cluster near (−60°, −45°); β-strand residues near (−120°, +130°). A Ramachandran plot is simply a scatter of (φ, ψ) for every residue.

— Global shape and packing —

The geometric summary reports three shape descriptors. Rg (radius of gyration) measures how spread out the Cα atoms are about their centre of mass; compact globular proteins have small Rg, elongated or unfolded ones large. Cα contacts (<8 Å, |i−j|>4) count long-range residue pairs in spatial proximity — high for tightly packed folds, near zero for rods or random coil. The bounding-box extents give the protein's footprint along x, y, z in Å.

SASA measures how much of the protein is reachable by solvent. It is computed by rolling a water-sized probe over the atomic surface and summing the exposed area (Å²). Per-residue SASA distinguishes core (buried, low SASA) from surface (exposed, high SASA) residues; total SASA is a whole-molecule size measure.

Plot images: a contact map (which residues are close in 3D, as an N×N binary image), a Ramachandran scatter (backbone torsion angles, revealing secondary-structure composition at a glance), and — for AlphaFold structures — a PAE heatmap (pairwise prediction confidence).

— Structural neighborhood —

A 3Di character summarizes, for each residue, the relative orientation of the Cα frame of its nearest spatial neighbor. Because it encodes fold topology rather than chemi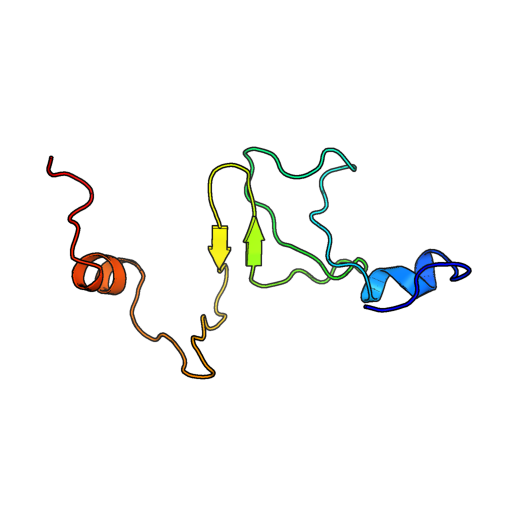stry, 3Di alignments detect remote structural similarity that sequence alignment misses.

The Foldseek neighbor list gives the closest experimentally determined structures in the PDB, ranked by structural alignment. TM-score near 1 means near-identical fold; near 0.3 means only rough topology match. This is how one finds what a novel AlphaFold prediction most resembles in the solved-structure universe.

— Confidence and disorder —

For AlphaFold models, the B-factor field carries pLDDT — the model's own estimate of local accuracy on a 0–100 scale. Regions with pLDDT<50 should be treated as essentially unmodeled; they often correspond to intrinsically disordered segments.

Crystallographic B-factors measure how much each atom's electron density is smeared out, in Å². They rise in mobile loops and surface residues and fall in the buried interior. In AlphaFold models this column is repurposed to hold pLDDT instead.

Predicted Aligned Error (PAE) is an AlphaFold confidence matrix: entry (i, j) is the expected error in the position of residue j, in ångströms, when the prediction is superimposed on the true structure at residue i. Low PAE within a block of residues means that block is internally rigid and well-predicted; high PAE between two blocks means their relative placement is uncertain even if each block individually is confident.